Protein AF-D1YXR7-F1 (afdb_monomer_lite)

Sequence (180 aa):
MTAMVNAHYTKDLQELFVKAPALKDRIEYTLWFFPEVINIKFGRASRSAYYDGGTGTVRLTKISSNYVIGHEITHFLQDEAHFNGKTLPKGERQCDLFLFARSPALVADFWKAGDNSYIGWALDIGGLRSVYSREEGQAMIFEVCREAVARYNRGPCHYVSWAEKRINENIAGRLKDRGL

Secondary structure (DSSP, 8-state):
-PPPPEEEEPHHHHHHHHH-THHHHHHHHHHTT-TT-SEEEEEE-SSS-EEETTTTEEEE-TT--HHHHHHHHHHHHH-TTT--S-PPPPSHHHHHHHHHTT-GGGS--TTSTT---TTGGGS-HHHHHHHS-HHHHHHHHHHHHHHHHHHHHH--SSHHHHHHHHHHHHHHHHHHHTT-

Foldseek 3Di:
DQQDAAEAEDPQVVVVCVVQVVVVVLLVVLCVLVSLHRYAYEYEDDPAWAQDLVVRYGYHYSPQGSLNSQLRVLVSLQRPVRRPDNRFDDDQLSSQLVQLLRDLRNHDQLPDPDDDGPLCVLAPSVLLNVQDDRSRLSVLLNVLSNVLVVVCVVPNPCSSVSSSVVSRVVSVVRCVVVVD

pLDDT: mean 94.35, std 7.97, range [41.66, 98.75]

Structure (mmCIF, N/CA/C/O backbone):
data_AF-D1YXR7-F1
#
_entry.id   AF-D1YXR7-F1
#
loop_
_atom_site.group_PDB
_atom_site.id
_atom_site.type_symbol
_atom_site.label_atom_id
_atom_site.label_alt_id
_atom_site.label_comp_id
_atom_site.label_asym_id
_atom_site.label_entity_id
_atom_site.label_seq_id
_atom_site.pdbx_PDB_ins_code
_atom_site.Cartn_x
_atom_site.Cartn_y
_atom_site.Cartn_z
_atom_site.occupancy
_atom_site.B_iso_or_equiv
_atom_site.auth_seq_id
_atom_site.auth_comp_id
_atom_site.auth_asym_id
_atom_site.auth_atom_id
_atom_site.pdbx_PDB_model_num
ATOM 1 N N . MET A 1 1 ? 15.998 -20.158 2.630 1.00 41.66 1 MET A N 1
ATOM 2 C CA . MET A 1 1 ? 16.727 -19.062 1.961 1.00 41.66 1 MET A CA 1
ATOM 3 C C . MET A 1 1 ? 15.690 -18.222 1.242 1.00 41.66 1 MET A C 1
ATOM 5 O O . MET A 1 1 ? 15.045 -18.745 0.344 1.00 41.66 1 MET A O 1
ATOM 9 N N . THR A 1 2 ? 15.438 -16.996 1.693 1.00 49.81 2 THR A N 1
ATOM 10 C CA . THR A 1 2 ? 14.566 -16.054 0.975 1.00 49.81 2 THR A CA 1
ATOM 11 C C . THR A 1 2 ? 15.267 -15.712 -0.336 1.00 49.81 2 THR A C 1
ATOM 13 O O . THR A 1 2 ? 16.444 -15.351 -0.305 1.00 49.81 2 THR A O 1
ATOM 16 N N . ALA A 1 3 ? 14.606 -15.896 -1.480 1.00 58.53 3 ALA A N 1
ATOM 17 C CA . ALA A 1 3 ? 15.163 -15.443 -2.749 1.00 58.53 3 ALA A CA 1
ATOM 18 C C . ALA A 1 3 ? 15.453 -13.937 -2.638 1.00 58.53 3 ALA A C 1
ATOM 20 O O . ALA A 1 3 ? 14.615 -13.181 -2.148 1.00 58.53 3 ALA A O 1
ATOM 21 N N . MET A 1 4 ? 16.661 -13.516 -3.011 1.00 72.38 4 MET A N 1
ATOM 22 C CA . MET A 1 4 ? 17.025 -12.102 -2.998 1.00 72.38 4 MET A CA 1
ATOM 23 C C . MET A 1 4 ? 16.236 -11.397 -4.109 1.00 72.38 4 MET A C 1
ATOM 25 O O . MET A 1 4 ? 16.242 -11.861 -5.248 1.00 72.38 4 MET A O 1
ATOM 29 N N . VAL A 1 5 ? 15.533 -10.314 -3.772 1.00 86.50 5 VAL A N 1
ATOM 30 C CA . VAL A 1 5 ? 14.762 -9.525 -4.743 1.00 86.50 5 VAL A CA 1
ATOM 31 C C . VAL A 1 5 ? 15.719 -8.841 -5.720 1.00 86.50 5 VAL A C 1
ATOM 33 O O . VAL A 1 5 ? 16.596 -8.081 -5.312 1.00 86.50 5 VAL A O 1
ATOM 36 N N . ASN A 1 6 ? 15.518 -9.055 -7.016 1.00 91.94 6 ASN A N 1
ATOM 37 C CA . ASN A 1 6 ? 16.229 -8.364 -8.084 1.00 91.94 6 ASN A CA 1
ATOM 38 C C . ASN A 1 6 ? 15.483 -7.071 -8.446 1.00 91.94 6 ASN A C 1
ATOM 40 O O . ASN A 1 6 ? 14.585 -7.051 -9.293 1.00 91.94 6 ASN A O 1
ATOM 44 N N . ALA A 1 7 ? 15.847 -5.975 -7.780 1.00 94.81 7 ALA A N 1
ATOM 45 C CA . ALA A 1 7 ? 15.324 -4.649 -8.092 1.00 94.81 7 ALA A CA 1
ATOM 46 C C . ALA A 1 7 ? 16.156 -3.978 -9.200 1.00 94.81 7 ALA A C 1
ATOM 48 O O . ALA A 1 7 ? 17.347 -3.708 -9.032 1.00 94.81 7 ALA A O 1
ATOM 49 N N . HIS A 1 8 ? 15.522 -3.669 -10.331 1.00 97.25 8 HIS A N 1
ATOM 50 C CA . HIS A 1 8 ? 16.142 -2.964 -11.452 1.00 97.25 8 HIS A CA 1
ATOM 51 C C . HIS A 1 8 ? 15.777 -1.478 -11.421 1.00 97.25 8 HIS A C 1
ATOM 53 O O . HIS A 1 8 ? 14.613 -1.119 -11.582 1.00 97.25 8 HIS A O 1
ATOM 59 N N . TYR A 1 9 ? 16.769 -0.600 -11.272 1.00 97.88 9 TYR A N 1
ATOM 60 C CA . TYR A 1 9 ? 16.563 0.852 -11.242 1.00 97.88 9 TYR A CA 1
ATOM 61 C C . TYR A 1 9 ? 16.924 1.487 -12.586 1.00 97.88 9 TYR A C 1
ATOM 63 O O . TYR A 1 9 ? 18.046 1.311 -13.066 1.00 97.88 9 TYR A O 1
ATOM 71 N N . THR A 1 10 ? 16.020 2.261 -13.190 1.00 97.88 10 THR A N 1
ATOM 72 C CA . THR A 1 10 ? 16.342 3.043 -14.395 1.00 97.88 10 THR A CA 1
ATOM 73 C C . THR A 1 10 ? 17.374 4.137 -14.095 1.00 97.88 10 THR A C 1
ATOM 75 O O . THR A 1 10 ? 17.500 4.607 -12.962 1.00 97.88 10 THR A O 1
ATOM 78 N N . LYS A 1 11 ? 18.129 4.565 -15.116 1.00 97.44 11 LYS A N 1
ATOM 79 C CA . LYS A 1 11 ? 19.224 5.543 -14.969 1.00 97.44 11 LYS A CA 1
ATOM 80 C C . LYS A 1 11 ? 18.779 6.848 -14.291 1.00 97.44 11 LYS A C 1
ATOM 82 O O . LYS A 1 11 ? 19.437 7.330 -13.378 1.00 97.44 11 LYS A O 1
ATOM 87 N N . ASP A 1 12 ? 17.640 7.392 -14.697 1.00 96.62 12 ASP A N 1
ATOM 88 C CA . ASP A 1 12 ? 17.050 8.620 -14.150 1.00 96.62 12 ASP A CA 1
ATOM 89 C C . ASP A 1 12 ? 16.610 8.497 -12.679 1.00 96.62 12 ASP A C 1
ATOM 91 O O . ASP A 1 12 ? 16.605 9.494 -11.949 1.00 96.62 12 ASP A O 1
ATOM 95 N N . LEU A 1 13 ? 16.257 7.291 -12.221 1.00 97.12 13 LEU A N 1
ATOM 96 C CA . LEU A 1 13 ? 16.003 7.012 -10.808 1.00 97.12 13 LEU A CA 1
ATOM 97 C C . LEU A 1 13 ? 17.310 6.890 -10.016 1.00 97.12 13 LEU A C 1
ATOM 99 O O . LEU A 1 13 ? 17.400 7.426 -8.914 1.00 97.12 13 LEU A O 1
ATOM 103 N N . GLN A 1 14 ? 18.344 6.271 -10.591 1.00 97.38 14 GLN A N 1
ATOM 104 C CA . GLN A 1 14 ? 19.676 6.232 -9.977 1.00 97.38 14 GLN A CA 1
ATOM 105 C C . GLN A 1 14 ? 20.248 7.648 -9.785 1.00 97.38 14 GLN A C 1
ATOM 107 O O . GLN A 1 14 ? 20.762 7.972 -8.717 1.00 97.38 14 GLN A O 1
ATOM 112 N N . GLU A 1 15 ? 20.074 8.535 -10.769 1.00 96.62 15 GLU A N 1
ATOM 113 C CA . GLU A 1 15 ? 20.415 9.960 -10.647 1.00 96.62 15 GLU A CA 1
ATOM 114 C C . GLU A 1 15 ? 19.599 10.672 -9.555 1.00 96.62 15 GLU A C 1
ATOM 116 O O . GLU A 1 15 ? 20.091 11.598 -8.903 1.00 96.62 15 GLU A O 1
ATOM 121 N N . LEU A 1 16 ? 18.347 10.254 -9.330 1.00 95.00 16 LEU A N 1
ATOM 122 C CA . LEU A 1 16 ? 17.523 10.787 -8.247 1.00 95.00 16 LEU A CA 1
ATOM 123 C C . LEU A 1 16 ? 18.028 10.340 -6.872 1.00 95.00 16 LEU A C 1
ATOM 125 O O . LEU A 1 16 ? 17.986 11.149 -5.946 1.00 95.00 16 LEU A O 1
ATOM 129 N N . PHE A 1 17 ? 18.547 9.117 -6.733 1.00 97.19 17 PHE A N 1
ATOM 130 C CA . PHE A 1 17 ? 19.114 8.635 -5.469 1.00 97.19 17 PHE A CA 1
ATOM 131 C C . PHE A 1 17 ? 20.273 9.502 -4.978 1.00 97.19 17 PHE A C 1
ATOM 133 O O . PHE A 1 17 ? 20.374 9.745 -3.783 1.00 97.19 17 PHE A O 1
ATOM 140 N N . VAL A 1 18 ? 21.082 10.071 -5.876 1.00 94.50 18 VAL A N 1
ATOM 141 C CA . VAL A 1 18 ? 22.145 11.020 -5.492 1.00 94.50 18 VAL A CA 1
ATOM 142 C C . VAL A 1 18 ? 21.572 12.255 -4.780 1.00 94.50 18 VAL A C 1
ATOM 144 O O . VAL A 1 18 ? 22.178 12.785 -3.855 1.00 94.50 18 VAL A O 1
ATOM 147 N N . LYS A 1 19 ? 20.382 12.712 -5.188 1.00 92.50 19 LYS A N 1
ATOM 148 C CA . LYS A 1 19 ? 19.716 13.906 -4.635 1.00 92.50 19 LYS A CA 1
ATOM 149 C C . LYS A 1 19 ? 18.784 13.587 -3.464 1.00 92.50 19 LYS A C 1
ATOM 151 O O . LYS A 1 19 ? 18.428 14.482 -2.704 1.00 92.50 19 LYS A O 1
ATOM 156 N N . ALA A 1 20 ? 18.335 12.341 -3.364 1.00 93.12 20 ALA A N 1
ATOM 157 C CA . ALA A 1 20 ? 17.377 11.862 -2.377 1.00 93.12 20 ALA A CA 1
ATOM 158 C C . ALA A 1 20 ? 17.751 10.434 -1.933 1.00 93.12 20 ALA A C 1
ATOM 160 O O . ALA A 1 20 ? 17.016 9.492 -2.238 1.00 93.12 2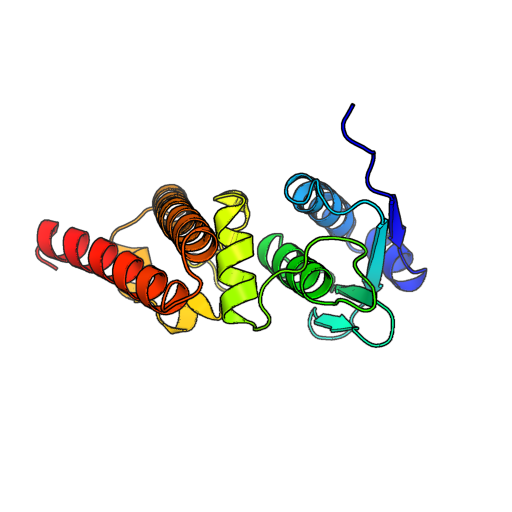0 ALA A O 1
ATOM 161 N N . PRO A 1 21 ? 18.878 10.254 -1.218 1.00 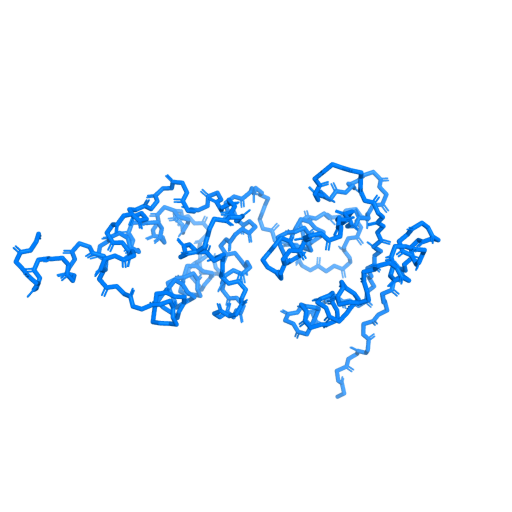92.81 21 PRO A N 1
ATOM 162 C CA . PRO A 1 21 ? 19.424 8.928 -0.906 1.00 92.81 21 PRO A CA 1
ATOM 163 C C . PRO A 1 21 ? 18.448 8.062 -0.104 1.00 92.81 21 PRO A C 1
ATOM 165 O O . PRO A 1 21 ? 18.259 6.893 -0.425 1.00 92.81 21 PRO A O 1
ATOM 168 N N . ALA A 1 22 ? 17.706 8.676 0.823 1.00 95.75 22 ALA A N 1
ATOM 169 C CA . ALA A 1 22 ? 16.697 7.995 1.631 1.00 95.75 22 ALA A CA 1
ATOM 170 C C . ALA A 1 22 ? 15.552 7.359 0.814 1.00 95.75 22 ALA A C 1
ATOM 172 O O . ALA A 1 22 ? 14.798 6.556 1.355 1.00 95.75 22 ALA A O 1
ATOM 173 N N . LEU A 1 23 ? 15.364 7.720 -0.465 1.00 96.81 23 LEU A N 1
ATOM 174 C CA . LEU A 1 23 ? 14.378 7.049 -1.319 1.00 96.81 23 LEU A CA 1
ATOM 175 C C . LEU A 1 23 ? 14.774 5.594 -1.582 1.00 96.81 23 LEU A C 1
ATOM 177 O O . LEU A 1 23 ? 13.901 4.732 -1.573 1.00 96.81 23 LEU A O 1
ATOM 181 N N . LYS A 1 24 ? 16.066 5.322 -1.796 1.00 96.44 24 LYS A N 1
ATOM 182 C CA . LYS A 1 24 ? 16.553 3.961 -2.031 1.00 96.44 24 LYS A CA 1
ATOM 183 C C . LYS A 1 24 ? 16.291 3.086 -0.804 1.00 96.44 24 LYS A C 1
ATOM 185 O O . LYS A 1 24 ? 15.664 2.040 -0.940 1.00 96.44 24 LYS A O 1
ATOM 190 N N . ASP A 1 25 ? 16.641 3.584 0.380 1.00 95.88 25 ASP A N 1
ATOM 191 C CA . ASP A 1 25 ? 16.410 2.885 1.649 1.00 95.88 25 ASP A CA 1
ATOM 192 C C . ASP A 1 25 ? 14.917 2.603 1.880 1.00 95.88 25 ASP A C 1
ATOM 194 O O . ASP A 1 25 ? 14.548 1.521 2.327 1.00 95.88 25 ASP A O 1
ATOM 198 N N . ARG A 1 26 ? 14.030 3.546 1.522 1.00 97.06 26 ARG A N 1
ATOM 199 C CA . ARG A 1 26 ? 12.572 3.336 1.587 1.00 97.06 26 ARG A CA 1
ATOM 200 C C . ARG A 1 26 ? 12.083 2.258 0.621 1.00 97.06 26 ARG A C 1
ATOM 202 O O . ARG A 1 26 ? 11.214 1.475 1.001 1.00 97.06 26 ARG A O 1
ATOM 209 N N . ILE A 1 27 ? 12.615 2.201 -0.603 1.00 97.56 27 ILE A N 1
ATOM 210 C CA . ILE A 1 27 ? 12.277 1.138 -1.564 1.00 97.56 27 ILE A CA 1
ATOM 211 C C . ILE A 1 27 ? 12.703 -0.221 -1.004 1.00 97.56 27 ILE A C 1
ATOM 213 O O . ILE A 1 27 ? 11.884 -1.134 -0.942 1.00 97.56 27 ILE A O 1
ATOM 217 N N . GLU A 1 28 ? 13.951 -0.338 -0.551 1.00 95.25 28 GLU A N 1
ATOM 218 C CA . GLU A 1 28 ? 14.503 -1.584 -0.007 1.00 95.25 28 GLU A CA 1
ATOM 219 C C . GLU A 1 28 ? 13.750 -2.041 1.249 1.00 95.25 28 GLU A C 1
ATOM 221 O O . GLU A 1 28 ? 13.358 -3.204 1.346 1.00 95.25 28 GLU A O 1
ATOM 226 N N . TYR A 1 29 ? 13.455 -1.115 2.166 1.00 96.75 29 TYR A N 1
ATOM 227 C CA . TYR A 1 29 ? 12.621 -1.377 3.338 1.00 96.75 29 TYR A CA 1
ATOM 228 C C . TYR A 1 29 ? 11.219 -1.862 2.951 1.00 96.75 29 TYR A C 1
ATOM 230 O O . TYR A 1 29 ? 10.713 -2.824 3.524 1.00 96.75 29 TYR A O 1
ATOM 238 N N . THR A 1 30 ? 10.587 -1.220 1.966 1.00 97.94 30 THR A N 1
ATOM 239 C CA . THR A 1 30 ? 9.231 -1.581 1.532 1.00 97.94 30 THR A CA 1
ATOM 240 C C . THR A 1 30 ? 9.209 -2.964 0.881 1.00 97.94 30 THR A C 1
ATOM 242 O O . THR A 1 30 ? 8.323 -3.756 1.189 1.00 97.94 30 THR A O 1
ATOM 245 N N . LEU A 1 31 ? 10.203 -3.303 0.051 1.00 97.25 31 LEU A N 1
ATOM 246 C CA . LEU A 1 31 ? 10.317 -4.613 -0.605 1.00 97.25 31 LEU A CA 1
ATOM 247 C C . LEU A 1 31 ? 10.417 -5.787 0.376 1.00 97.25 31 LEU A C 1
ATOM 249 O O . LEU A 1 31 ? 9.997 -6.890 0.036 1.00 97.25 31 LEU A O 1
ATOM 253 N N . TRP A 1 32 ? 10.899 -5.563 1.602 1.00 96.06 32 TRP A N 1
ATOM 254 C CA . TRP A 1 32 ? 10.948 -6.598 2.640 1.00 96.06 32 TRP A CA 1
ATOM 255 C C . TRP A 1 32 ? 9.567 -7.200 2.962 1.00 96.06 32 TRP A C 1
ATOM 257 O O . TRP A 1 32 ? 9.468 -8.359 3.358 1.00 96.06 32 TRP A O 1
ATOM 267 N N . PHE A 1 33 ? 8.489 -6.444 2.730 1.00 97.19 33 PHE A N 1
ATOM 268 C CA . PHE A 1 33 ? 7.108 -6.889 2.939 1.00 97.19 33 PHE A CA 1
ATOM 269 C C . PHE A 1 33 ? 6.475 -7.572 1.711 1.00 97.19 33 PHE A C 1
ATOM 271 O O . PHE A 1 33 ? 5.305 -7.965 1.760 1.00 97.19 33 PHE A O 1
ATOM 278 N N . PHE A 1 34 ? 7.226 -7.723 0.617 1.00 96.69 34 PHE A N 1
ATOM 279 C CA . PHE A 1 34 ? 6.784 -8.334 -0.641 1.00 96.69 34 PHE A CA 1
ATOM 280 C C . PHE A 1 34 ? 7.668 -9.533 -1.022 1.00 96.69 34 PHE A C 1
ATOM 282 O O . PHE A 1 34 ? 8.333 -9.507 -2.059 1.00 96.69 34 PHE A O 1
ATOM 289 N N . PRO A 1 35 ? 7.708 -10.597 -0.198 1.00 94.56 35 PRO A N 1
ATOM 290 C CA . PRO A 1 35 ? 8.591 -11.743 -0.423 1.00 94.56 35 PRO A CA 1
ATOM 291 C C . PRO A 1 35 ? 8.295 -12.516 -1.718 1.00 94.56 35 PRO A C 1
ATOM 293 O O . PRO A 1 35 ? 9.142 -13.276 -2.181 1.00 94.56 35 PRO A O 1
ATOM 296 N N . GLU A 1 36 ? 7.106 -12.353 -2.300 1.00 94.69 36 GLU A N 1
ATOM 297 C CA . GLU A 1 36 ? 6.735 -12.946 -3.587 1.00 94.69 36 GLU A CA 1
ATOM 298 C C . GLU A 1 36 ? 7.334 -12.215 -4.802 1.00 94.69 36 GLU A C 1
ATOM 300 O O . GLU A 1 36 ? 7.337 -12.756 -5.909 1.00 94.69 36 GLU A O 1
ATOM 305 N N . VAL A 1 37 ? 7.837 -10.991 -4.622 1.00 94.88 37 VAL A N 1
ATOM 306 C CA . VAL A 1 37 ? 8.421 -10.194 -5.703 1.00 94.88 37 VAL A CA 1
ATOM 307 C C . VAL A 1 37 ? 9.869 -10.617 -5.910 1.00 94.88 37 VAL A C 1
ATOM 309 O O . VAL A 1 37 ? 10.752 -10.235 -5.154 1.00 94.88 37 VAL A O 1
ATOM 312 N N . ILE A 1 38 ? 10.130 -11.392 -6.963 1.00 93.00 38 ILE A N 1
ATOM 313 C CA . ILE A 1 38 ? 11.495 -11.826 -7.307 1.00 93.00 38 ILE A CA 1
ATOM 314 C C . ILE A 1 38 ? 12.192 -10.800 -8.202 1.00 93.00 38 ILE A C 1
ATOM 316 O O . ILE A 1 38 ? 13.361 -10.503 -7.990 1.00 93.00 38 ILE A O 1
ATOM 320 N N . ASN A 1 39 ? 11.491 -10.252 -9.197 1.00 94.94 39 ASN A N 1
ATOM 321 C CA . ASN A 1 39 ? 12.025 -9.251 -10.119 1.00 94.94 39 ASN A CA 1
ATOM 322 C C . ASN A 1 39 ? 11.048 -8.082 -10.205 1.00 94.94 39 ASN A C 1
ATOM 324 O O . ASN A 1 39 ? 9.849 -8.298 -10.374 1.00 94.94 39 ASN A O 1
ATOM 328 N N . ILE A 1 40 ? 11.557 -6.857 -10.118 1.00 97.38 40 ILE A N 1
ATOM 329 C CA . ILE A 1 40 ? 10.738 -5.648 -10.229 1.00 97.38 40 ILE A CA 1
ATOM 330 C C . ILE A 1 40 ? 11.563 -4.499 -10.791 1.00 97.38 40 ILE A C 1
ATOM 332 O O . ILE A 1 40 ? 12.761 -4.374 -10.524 1.00 97.38 40 ILE A O 1
ATOM 336 N N . LYS A 1 41 ? 10.919 -3.646 -11.586 1.00 98.38 41 LYS A N 1
ATOM 337 C CA . LYS A 1 41 ? 11.549 -2.475 -12.182 1.00 98.38 41 LYS A CA 1
ATOM 338 C C . LYS A 1 41 ? 11.029 -1.208 -11.527 1.00 98.38 41 LYS A C 1
ATOM 340 O O . LYS A 1 41 ? 9.824 -0.996 -11.432 1.00 98.38 41 LYS A O 1
ATOM 345 N N . PHE A 1 42 ? 11.950 -0.339 -11.142 1.00 98.69 42 PHE A N 1
ATOM 346 C CA . PHE A 1 42 ? 11.663 0.978 -10.603 1.00 98.69 42 PHE A CA 1
ATOM 347 C C . PHE A 1 42 ? 12.203 2.059 -11.529 1.00 98.69 42 PHE A C 1
ATOM 349 O O . PHE A 1 42 ? 13.316 1.955 -12.052 1.00 98.69 42 PHE A O 1
ATOM 356 N N . GLY A 1 43 ? 11.432 3.129 -11.688 1.00 98.44 43 GLY A N 1
ATOM 357 C CA . GLY A 1 43 ? 11.866 4.313 -12.410 1.00 98.44 43 GLY A CA 1
ATOM 358 C C . GLY A 1 43 ? 11.422 5.610 -11.765 1.00 98.44 43 GLY A C 1
ATOM 359 O O . GLY A 1 43 ? 10.732 5.624 -10.748 1.00 98.44 43 GLY A O 1
ATOM 360 N N . ARG A 1 44 ? 11.845 6.731 -12.345 1.00 97.88 44 ARG A N 1
ATOM 361 C CA . ARG A 1 44 ? 11.486 8.052 -11.837 1.00 97.88 44 ARG A CA 1
ATOM 362 C C . ARG A 1 44 ? 10.169 8.534 -12.442 1.00 97.88 44 ARG A C 1
ATOM 364 O O . ARG A 1 44 ? 9.909 8.357 -13.629 1.00 97.88 44 ARG A O 1
ATOM 371 N N . ALA A 1 45 ? 9.378 9.209 -11.619 1.00 97.25 45 ALA A N 1
ATOM 372 C CA . ALA A 1 45 ? 8.260 10.049 -12.013 1.00 97.25 45 ALA A CA 1
ATOM 373 C C . ALA A 1 45 ? 8.572 11.528 -11.737 1.00 97.25 45 ALA A C 1
ATOM 375 O O . ALA A 1 45 ? 9.348 11.873 -10.840 1.00 97.25 45 ALA A O 1
ATOM 376 N N . SER A 1 46 ? 7.959 12.420 -12.514 1.00 91.69 46 SER A N 1
ATOM 377 C CA . SER A 1 46 ? 8.157 13.869 -12.395 1.00 91.69 46 SER A CA 1
ATOM 378 C C . SER A 1 46 ? 7.174 14.552 -11.441 1.00 91.69 46 SER A C 1
ATOM 380 O O . SER A 1 46 ? 7.546 15.553 -10.833 1.00 91.69 46 SER A O 1
ATOM 382 N N . ARG A 1 47 ? 5.942 14.035 -11.308 1.00 90.81 47 ARG A N 1
ATOM 383 C CA . ARG A 1 47 ? 4.848 14.678 -10.554 1.00 90.81 47 ARG A CA 1
ATOM 384 C C . ARG A 1 47 ? 4.332 13.822 -9.402 1.00 90.81 47 ARG A C 1
ATOM 386 O O . ARG A 1 47 ? 4.475 14.217 -8.252 1.00 90.81 47 ARG A O 1
ATOM 393 N N . SER A 1 48 ? 3.771 12.661 -9.713 1.00 93.88 48 SER A N 1
ATOM 394 C CA . SER A 1 48 ? 3.208 11.706 -8.754 1.00 93.88 48 SER A CA 1
ATOM 395 C C . SER A 1 48 ? 3.774 10.318 -9.017 1.00 93.88 48 SER A C 1
ATOM 397 O O . SER A 1 48 ? 4.208 10.036 -10.134 1.00 93.88 48 SER A O 1
ATOM 399 N N . ALA A 1 49 ? 3.803 9.473 -7.987 1.00 96.75 49 ALA A N 1
ATOM 400 C CA . ALA A 1 49 ? 4.087 8.059 -8.190 1.00 96.75 49 ALA A CA 1
ATOM 401 C C . ALA A 1 49 ? 2.942 7.398 -8.972 1.00 96.75 49 ALA A C 1
ATOM 403 O O . ALA A 1 49 ? 1.825 7.916 -8.955 1.00 96.75 49 ALA A O 1
ATOM 404 N N . TYR A 1 50 ? 3.267 6.345 -9.719 1.00 98.00 50 TYR A N 1
ATOM 405 C CA . TYR A 1 50 ? 2.305 5.515 -10.445 1.00 98.00 50 TYR A CA 1
ATOM 406 C C . TYR A 1 50 ? 2.965 4.212 -10.910 1.00 98.00 50 TYR A C 1
ATOM 408 O O . TYR A 1 50 ? 4.186 4.145 -11.090 1.00 98.00 50 TYR A O 1
ATOM 416 N N . TYR A 1 51 ? 2.161 3.198 -11.193 1.00 98.44 51 TYR A N 1
ATOM 417 C CA . TYR A 1 51 ? 2.584 1.999 -11.897 1.00 98.44 51 TYR A CA 1
ATOM 418 C C . TYR A 1 51 ? 2.364 2.140 -13.409 1.00 98.44 51 TYR A C 1
ATOM 420 O O . TYR A 1 51 ? 1.268 2.432 -13.885 1.00 98.44 51 TYR A O 1
ATOM 428 N N . ASP A 1 52 ? 3.427 1.935 -14.182 1.00 98.12 52 ASP A N 1
ATOM 429 C CA . ASP A 1 52 ? 3.407 1.943 -15.643 1.00 98.12 52 ASP A CA 1
ATOM 430 C C . ASP A 1 52 ? 3.212 0.515 -16.169 1.00 98.12 52 ASP A C 1
ATOM 432 O O . ASP A 1 52 ? 4.186 -0.203 -16.420 1.00 98.12 52 ASP A O 1
ATOM 436 N N . GLY A 1 53 ? 1.950 0.118 -16.353 1.00 96.25 53 GLY A N 1
ATOM 437 C CA . GLY A 1 53 ? 1.576 -1.194 -16.895 1.00 96.25 53 GLY A CA 1
ATOM 438 C C . GLY A 1 53 ? 1.975 -1.415 -18.357 1.00 96.25 53 GLY A C 1
ATOM 439 O O . GLY A 1 53 ? 1.898 -2.534 -18.842 1.00 96.25 53 GLY A O 1
ATOM 440 N N . GLY A 1 54 ? 2.436 -0.387 -19.080 1.00 97.00 54 GLY A N 1
ATOM 441 C CA . GLY A 1 54 ? 3.011 -0.572 -20.416 1.00 97.00 54 GLY A CA 1
ATOM 442 C C . GLY A 1 54 ? 4.438 -1.124 -20.377 1.00 97.00 54 GLY A C 1
ATOM 443 O O . GLY A 1 54 ? 4.901 -1.713 -21.351 1.00 97.00 54 GLY A O 1
ATOM 444 N N . THR A 1 55 ? 5.153 -0.922 -19.266 1.00 96.75 55 THR A N 1
ATOM 445 C CA . THR A 1 55 ? 6.566 -1.309 -19.131 1.00 96.75 55 THR A CA 1
ATOM 446 C C . THR A 1 55 ? 6.875 -2.125 -17.877 1.00 96.75 55 THR A C 1
ATOM 448 O O . THR A 1 55 ? 8.052 -2.383 -17.602 1.00 96.75 55 THR A O 1
ATOM 451 N N . GLY A 1 56 ? 5.858 -2.461 -17.083 1.00 97.56 56 GLY A N 1
ATOM 452 C CA . GLY A 1 56 ? 5.997 -3.138 -15.798 1.00 97.56 56 GLY A CA 1
ATOM 453 C C . GLY A 1 56 ? 6.807 -2.350 -14.766 1.00 97.56 56 GLY A C 1
ATOM 454 O O . GLY A 1 56 ? 7.488 -2.954 -13.939 1.00 97.56 56 GLY A O 1
ATOM 455 N N . THR A 1 57 ? 6.812 -1.013 -14.839 1.00 98.62 57 THR A N 1
ATOM 456 C CA . THR A 1 57 ? 7.707 -0.167 -14.029 1.00 98.62 57 THR A CA 1
ATOM 457 C C . THR A 1 57 ? 6.950 0.572 -12.929 1.00 98.62 57 THR A C 1
ATOM 459 O O . THR A 1 57 ? 6.060 1.366 -13.216 1.00 98.62 57 THR A O 1
ATOM 462 N N . VAL A 1 58 ? 7.378 0.424 -11.674 1.00 98.62 58 VAL A N 1
ATOM 463 C CA . VAL A 1 58 ? 6.940 1.275 -10.558 1.00 98.62 58 VAL A CA 1
ATOM 464 C C . VAL A 1 58 ? 7.663 2.622 -10.633 1.00 98.62 58 VAL A C 1
ATOM 466 O O . VAL A 1 58 ? 8.886 2.699 -10.500 1.00 98.62 58 VAL A O 1
ATOM 469 N N . ARG A 1 59 ? 6.927 3.707 -10.876 1.00 98.56 59 ARG A N 1
ATOM 470 C CA . ARG A 1 59 ? 7.474 5.054 -11.076 1.00 98.56 59 ARG A CA 1
ATOM 471 C C . ARG A 1 59 ? 7.321 5.871 -9.800 1.00 98.56 59 ARG A C 1
ATOM 473 O O . ARG A 1 59 ? 6.217 6.061 -9.308 1.00 98.56 59 ARG A O 1
ATOM 480 N N . LEU A 1 60 ? 8.429 6.385 -9.272 1.00 98.12 60 LEU A N 1
ATOM 481 C CA . LEU A 1 60 ? 8.486 7.027 -7.956 1.00 98.12 60 LEU A CA 1
ATOM 482 C C . LEU A 1 60 ? 9.012 8.459 -8.024 1.00 98.12 60 LEU A C 1
ATOM 484 O O . LEU A 1 60 ? 9.789 8.826 -8.907 1.00 98.12 60 LEU A O 1
ATOM 488 N N . THR A 1 61 ? 8.633 9.269 -7.040 1.00 96.56 61 THR A N 1
ATOM 489 C CA . THR A 1 61 ? 9.165 10.624 -6.855 1.00 96.56 61 THR A CA 1
ATOM 490 C C . THR A 1 61 ? 10.076 10.675 -5.629 1.00 96.56 61 THR A C 1
ATOM 492 O O . THR A 1 61 ? 10.110 9.755 -4.815 1.00 96.56 61 THR A O 1
ATOM 495 N N . LYS A 1 62 ? 10.793 11.791 -5.438 1.00 94.94 62 LYS A N 1
ATOM 496 C CA . LYS A 1 62 ? 11.679 11.972 -4.272 1.00 94.94 62 LYS A CA 1
ATOM 497 C C . LYS A 1 62 ? 10.952 11.880 -2.921 1.00 94.94 62 LYS A C 1
ATOM 499 O O . LYS A 1 62 ? 11.586 11.560 -1.919 1.00 94.94 62 LYS A O 1
ATOM 504 N N . ILE A 1 63 ? 9.653 12.196 -2.899 1.00 92.88 63 ILE A N 1
ATOM 505 C CA . ILE A 1 63 ? 8.824 12.253 -1.687 1.00 92.88 63 ILE A CA 1
ATOM 506 C C . ILE A 1 63 ? 7.966 11.001 -1.482 1.00 92.88 63 ILE A C 1
ATOM 508 O O . ILE A 1 63 ? 7.197 10.968 -0.530 1.00 92.88 63 ILE A O 1
ATOM 512 N N . SER A 1 64 ? 8.081 9.983 -2.343 1.00 95.38 64 SER A N 1
ATOM 513 C CA . SER A 1 64 ? 7.312 8.745 -2.193 1.00 95.38 64 SER A CA 1
ATOM 514 C C . SER A 1 64 ? 7.564 8.118 -0.813 1.00 95.38 64 SER A C 1
ATOM 516 O O . SER A 1 64 ? 8.710 7.809 -0.458 1.00 95.38 64 SER A O 1
ATOM 518 N N . SER A 1 65 ? 6.485 7.991 -0.035 1.00 95.62 65 SER A N 1
ATOM 519 C CA . SER A 1 65 ? 6.439 7.342 1.278 1.00 95.62 65 SER A CA 1
ATOM 520 C C . SER A 1 65 ? 6.448 5.816 1.128 1.00 95.62 65 SER A C 1
ATOM 522 O O . SER A 1 65 ? 6.249 5.299 0.030 1.00 95.62 65 SER A O 1
ATOM 524 N N . ASN A 1 66 ? 6.664 5.076 2.222 1.00 96.94 66 ASN A N 1
ATOM 525 C CA . ASN A 1 66 ? 6.597 3.605 2.193 1.00 96.94 66 ASN A CA 1
ATOM 526 C C . ASN A 1 66 ? 5.210 3.110 1.757 1.00 96.94 66 ASN A C 1
ATOM 528 O O . ASN A 1 66 ? 5.114 2.152 0.996 1.00 96.94 66 ASN A O 1
ATOM 532 N N . TYR A 1 67 ? 4.151 3.804 2.192 1.00 97.50 67 TYR A N 1
ATOM 533 C CA . TYR A 1 67 ? 2.786 3.564 1.734 1.00 97.50 67 TYR A CA 1
ATOM 534 C C . TYR A 1 67 ? 2.683 3.713 0.212 1.00 97.50 67 TYR A C 1
ATOM 536 O O . TYR A 1 67 ? 2.309 2.761 -0.463 1.00 97.50 67 TYR A O 1
ATOM 544 N N . VAL A 1 68 ? 3.085 4.866 -0.340 1.00 97.44 68 VAL A N 1
ATOM 545 C CA . VAL A 1 68 ? 3.005 5.121 -1.788 1.00 97.44 68 VAL A CA 1
ATOM 546 C C . VAL A 1 68 ? 3.820 4.093 -2.574 1.00 97.44 68 VAL A C 1
ATOM 548 O O . VAL A 1 68 ? 3.328 3.538 -3.547 1.00 97.44 68 VAL A O 1
ATOM 551 N N . ILE A 1 69 ? 5.049 3.790 -2.145 1.00 98.38 69 ILE A N 1
ATOM 552 C CA . ILE A 1 69 ? 5.884 2.776 -2.806 1.00 98.38 69 ILE A CA 1
ATOM 553 C C . ILE A 1 69 ? 5.181 1.413 -2.787 1.00 98.38 69 ILE A C 1
ATOM 555 O O . ILE A 1 69 ? 5.097 0.752 -3.820 1.00 98.38 69 ILE A O 1
ATOM 559 N N . GLY A 1 70 ? 4.656 0.998 -1.633 1.00 98.44 70 GLY A N 1
ATOM 560 C CA . GLY A 1 70 ? 3.956 -0.273 -1.484 1.00 98.44 70 GLY A CA 1
ATOM 561 C C . GLY A 1 70 ? 2.652 -0.341 -2.282 1.00 98.44 70 GLY A C 1
ATOM 562 O O . GLY A 1 70 ? 2.319 -1.402 -2.812 1.00 98.44 70 GLY A O 1
ATOM 563 N N . HIS A 1 71 ? 1.943 0.779 -2.418 1.00 98.50 71 HIS A N 1
ATOM 564 C CA . HIS A 1 71 ? 0.727 0.882 -3.220 1.00 98.50 71 HIS A CA 1
ATOM 565 C C . HIS A 1 71 ? 1.039 0.591 -4.693 1.00 98.50 71 HIS A C 1
ATOM 567 O O . HIS A 1 71 ? 0.436 -0.300 -5.290 1.00 98.50 71 HIS A O 1
ATOM 573 N N . GLU A 1 72 ? 2.076 1.228 -5.246 1.00 98.56 72 GLU A N 1
ATOM 574 C CA . GLU A 1 72 ? 2.487 0.985 -6.634 1.00 98.56 72 GLU A CA 1
ATOM 575 C C . GLU A 1 72 ? 3.057 -0.424 -6.864 1.00 98.56 72 GLU A C 1
ATOM 577 O O . GLU A 1 72 ? 2.841 -1.022 -7.918 1.00 98.56 72 GLU A O 1
ATOM 582 N N . ILE A 1 73 ? 3.755 -1.004 -5.880 1.00 98.56 73 ILE A N 1
ATOM 583 C CA . ILE A 1 73 ? 4.163 -2.419 -5.948 1.00 98.56 73 ILE A CA 1
ATOM 584 C C . ILE A 1 73 ? 2.925 -3.328 -5.969 1.00 98.56 73 ILE A C 1
ATOM 586 O O . ILE A 1 73 ? 2.918 -4.357 -6.642 1.00 98.56 73 ILE A O 1
ATOM 590 N N . THR A 1 74 ? 1.848 -2.955 -5.279 1.00 98.50 74 THR A N 1
ATOM 591 C CA . THR A 1 74 ? 0.611 -3.743 -5.284 1.00 98.50 74 THR A CA 1
ATOM 592 C C . THR A 1 74 ? -0.083 -3.699 -6.649 1.00 98.50 74 THR A C 1
ATOM 594 O O . THR A 1 74 ? -0.603 -4.727 -7.079 1.00 98.50 74 THR A O 1
ATOM 597 N N . HIS A 1 75 ? 0.004 -2.589 -7.392 1.00 98.56 75 HIS A N 1
ATOM 598 C CA . HIS A 1 75 ? -0.392 -2.563 -8.806 1.00 98.56 75 HIS A CA 1
ATOM 599 C C . HIS A 1 75 ? 0.441 -3.504 -9.675 1.00 98.56 75 HIS A C 1
ATOM 601 O O . HIS A 1 75 ? -0.124 -4.223 -10.496 1.00 98.56 75 HIS A O 1
ATOM 607 N N . PHE A 1 76 ? 1.759 -3.573 -9.461 1.00 98.38 76 PHE A N 1
ATOM 608 C CA . PHE A 1 76 ? 2.595 -4.570 -10.136 1.00 98.38 76 PHE A CA 1
ATOM 609 C C . PHE A 1 76 ? 2.098 -6.001 -9.868 1.00 98.38 76 PHE A C 1
ATOM 611 O O . PHE A 1 76 ? 1.989 -6.794 -10.796 1.00 98.38 76 PHE A O 1
ATOM 618 N N . LEU A 1 77 ? 1.694 -6.320 -8.634 1.00 98.19 77 LEU A N 1
ATOM 619 C CA . LEU A 1 77 ? 1.118 -7.629 -8.291 1.00 98.19 77 LEU A CA 1
ATOM 620 C C . LEU A 1 77 ? -0.277 -7.895 -8.889 1.00 98.19 77 LEU A C 1
ATOM 622 O O . LEU A 1 77 ? -0.742 -9.036 -8.879 1.00 98.19 77 LEU A O 1
ATOM 626 N N . GLN A 1 78 ? -0.974 -6.868 -9.375 1.00 97.94 78 GLN A N 1
ATOM 627 C CA . GLN A 1 78 ? -2.244 -6.998 -10.099 1.00 97.94 78 GLN A CA 1
ATOM 628 C C . GLN A 1 78 ? -2.039 -7.218 -11.610 1.00 97.94 78 GLN A C 1
ATOM 630 O O . GLN A 1 78 ? -3.004 -7.536 -12.314 1.00 97.94 78 GLN A O 1
ATOM 635 N N . ASP A 1 79 ? -0.818 -7.022 -12.120 1.00 97.31 79 ASP A N 1
ATOM 636 C CA . ASP A 1 79 ? -0.517 -7.053 -13.548 1.00 97.31 79 ASP A CA 1
ATOM 637 C C . ASP A 1 79 ? -0.042 -8.435 -14.017 1.00 97.31 79 ASP A C 1
ATOM 639 O O . ASP A 1 79 ? 1.131 -8.795 -13.913 1.00 97.31 79 ASP A O 1
ATOM 643 N N . GLU A 1 80 ? -0.969 -9.191 -14.602 1.00 95.81 80 GLU A N 1
ATOM 644 C CA . GLU A 1 80 ? -0.730 -10.515 -15.191 1.00 95.81 80 GLU A CA 1
ATOM 645 C C . GLU A 1 80 ? 0.310 -10.514 -16.323 1.00 95.81 80 GLU A C 1
ATOM 647 O O . GLU A 1 80 ? 0.896 -11.557 -16.601 1.00 95.81 80 GLU A O 1
ATOM 652 N N . ALA A 1 81 ? 0.554 -9.377 -16.986 1.00 95.56 81 ALA A N 1
ATOM 653 C CA . ALA A 1 81 ? 1.521 -9.298 -18.080 1.00 95.56 81 ALA A CA 1
ATOM 654 C C . ALA A 1 81 ? 2.974 -9.221 -17.585 1.00 95.56 81 ALA A C 1
ATOM 656 O O . ALA A 1 81 ? 3.890 -9.624 -18.302 1.00 95.56 81 ALA A O 1
ATOM 657 N N . HIS A 1 82 ? 3.192 -8.701 -16.373 1.00 95.81 82 HIS A N 1
ATOM 658 C CA . HIS A 1 82 ? 4.529 -8.415 -15.846 1.00 95.81 82 HIS A CA 1
ATOM 659 C C . HIS A 1 82 ? 4.864 -9.196 -14.572 1.00 95.81 82 HIS A C 1
ATOM 661 O O . HIS A 1 82 ? 6.044 -9.440 -14.303 1.00 95.81 82 HIS A O 1
ATOM 667 N N . PHE A 1 83 ? 3.865 -9.602 -13.785 1.00 95.62 83 PHE A N 1
ATOM 668 C CA . PHE A 1 83 ? 4.074 -10.364 -12.563 1.00 95.62 83 PHE A CA 1
ATOM 669 C C . PHE A 1 83 ? 3.866 -11.866 -12.785 1.00 95.62 83 PHE A C 1
ATOM 671 O O . PHE A 1 83 ? 2.752 -12.359 -12.943 1.00 95.62 83 PHE A O 1
ATOM 678 N N . ASN A 1 84 ? 4.968 -12.615 -12.711 1.00 88.44 84 ASN A N 1
ATOM 679 C CA . ASN A 1 84 ? 4.974 -14.075 -12.808 1.00 88.44 84 ASN A CA 1
ATOM 680 C C . ASN A 1 84 ? 4.636 -14.721 -11.455 1.00 88.44 84 ASN A C 1
ATOM 682 O O . ASN A 1 84 ? 5.481 -15.360 -10.826 1.00 88.44 84 ASN A O 1
ATOM 686 N N . GLY A 1 85 ? 3.403 -14.532 -10.990 1.00 90.44 85 GLY A N 1
ATOM 687 C CA . GLY A 1 85 ? 2.914 -15.089 -9.733 1.00 90.44 85 GLY A CA 1
ATOM 688 C C . GLY A 1 85 ? 1.391 -15.081 -9.637 1.00 90.44 85 GLY A C 1
ATOM 689 O O . GLY A 1 85 ? 0.687 -14.737 -10.584 1.00 90.44 85 GLY A O 1
ATOM 690 N N . LYS A 1 86 ? 0.860 -15.479 -8.476 1.00 92.88 86 LYS A N 1
ATOM 691 C CA . LYS A 1 86 ? -0.580 -15.377 -8.212 1.00 92.88 86 LYS A CA 1
ATOM 692 C C . LYS A 1 86 ? -0.951 -13.903 -8.061 1.00 92.88 86 LYS A C 1
ATOM 694 O O . LYS A 1 86 ? -0.560 -13.281 -7.075 1.00 92.88 86 LYS A O 1
ATOM 699 N N . THR A 1 87 ? -1.719 -13.375 -9.006 1.00 95.69 87 THR A N 1
ATOM 700 C CA . THR A 1 87 ? -2.115 -11.968 -9.000 1.00 95.69 87 THR A CA 1
ATOM 701 C C . THR A 1 87 ? -3.103 -11.629 -7.889 1.00 95.69 87 THR A C 1
ATOM 703 O O . THR A 1 87 ? -3.840 -12.475 -7.363 1.00 95.69 87 THR A O 1
ATOM 706 N N . LEU A 1 88 ? -3.093 -10.351 -7.520 1.00 96.06 88 LEU A N 1
ATOM 707 C CA . LEU A 1 88 ? -4.048 -9.752 -6.597 1.00 96.06 88 LEU A CA 1
ATOM 708 C C . LEU A 1 88 ? -5.284 -9.228 -7.346 1.00 96.06 88 LEU A C 1
ATOM 710 O O . LEU A 1 88 ? -5.200 -8.910 -8.534 1.00 96.06 88 LEU A O 1
ATOM 714 N N . PRO A 1 89 ? -6.445 -9.106 -6.674 1.00 95.81 89 PRO A N 1
ATOM 715 C CA . PRO A 1 89 ? -7.628 -8.514 -7.289 1.00 95.81 89 PRO A CA 1
ATOM 716 C C . PRO A 1 89 ? -7.364 -7.053 -7.664 1.00 95.81 89 PRO A C 1
ATOM 718 O O . PRO A 1 89 ? -6.789 -6.306 -6.872 1.00 95.81 89 PRO A O 1
ATOM 721 N N . LYS A 1 90 ? -7.811 -6.653 -8.861 1.00 95.75 90 LYS A N 1
ATOM 722 C CA . LYS A 1 90 ? -7.600 -5.310 -9.423 1.00 95.75 90 LYS A CA 1
ATOM 723 C C . LYS A 1 90 ? -8.401 -4.231 -8.686 1.00 95.75 90 LYS A C 1
ATOM 725 O O . LYS A 1 90 ? -9.537 -4.475 -8.274 1.00 95.75 90 LYS A O 1
ATOM 730 N N . GLY A 1 91 ? -7.826 -3.031 -8.608 1.00 96.56 91 GLY A N 1
ATOM 731 C CA . GLY A 1 91 ? -8.470 -1.806 -8.126 1.00 96.56 91 GLY A CA 1
ATOM 732 C C . GLY A 1 91 ? -7.698 -1.102 -7.006 1.00 96.56 91 GLY A C 1
ATOM 733 O O . GLY A 1 91 ? -7.006 -1.737 -6.215 1.00 96.56 91 GLY A O 1
ATOM 734 N N . GLU A 1 92 ? -7.847 0.220 -6.931 1.00 97.12 92 GLU A N 1
ATOM 735 C CA . GLU A 1 92 ? -7.114 1.097 -6.001 1.00 97.12 92 GLU A CA 1
ATOM 736 C C . GLU A 1 92 ? -7.388 0.775 -4.523 1.00 97.12 92 GLU A C 1
ATOM 738 O O . GLU A 1 92 ? -6.485 0.696 -3.693 1.00 97.12 92 GLU A O 1
ATOM 743 N N . ARG A 1 93 ? -8.658 0.516 -4.180 1.00 97.31 93 ARG A N 1
ATOM 744 C CA . ARG A 1 93 ? -9.035 0.123 -2.812 1.00 97.31 93 ARG A CA 1
ATOM 745 C C . ARG A 1 93 ? -8.476 -1.246 -2.444 1.00 97.31 93 ARG A C 1
ATOM 747 O O . ARG A 1 93 ? -8.140 -1.490 -1.290 1.00 97.31 93 ARG A O 1
ATOM 754 N N . GLN A 1 94 ? -8.375 -2.145 -3.418 1.00 97.38 94 GLN A N 1
ATOM 755 C CA . GLN A 1 94 ? -7.745 -3.444 -3.250 1.00 97.38 94 GLN A CA 1
ATOM 756 C C . GLN A 1 94 ? -6.236 -3.290 -3.051 1.00 97.38 94 GLN A C 1
ATOM 758 O O . GLN A 1 94 ? -5.694 -3.999 -2.207 1.00 97.38 94 GLN A O 1
ATOM 763 N N . CYS A 1 95 ? -5.582 -2.350 -3.746 1.00 98.19 95 CYS A N 1
ATOM 764 C CA . CYS A 1 95 ? -4.175 -2.027 -3.505 1.00 98.19 95 CYS A CA 1
ATOM 765 C C . CYS A 1 95 ? -3.941 -1.654 -2.042 1.00 98.19 95 CYS A C 1
ATOM 767 O O . CYS A 1 95 ? -3.137 -2.300 -1.374 1.00 98.19 95 CYS A O 1
ATOM 769 N N . ASP A 1 96 ? -4.715 -0.703 -1.517 1.00 98.19 96 ASP A N 1
ATOM 770 C CA . ASP A 1 96 ? -4.630 -0.307 -0.109 1.00 98.19 96 ASP A CA 1
ATOM 771 C C . ASP A 1 96 ? -4.903 -1.470 0.838 1.00 98.19 96 ASP A C 1
ATOM 773 O O . ASP A 1 96 ? -4.137 -1.701 1.769 1.00 98.19 96 ASP A O 1
ATOM 777 N N . LEU A 1 97 ? -5.970 -2.238 0.596 1.00 98.44 97 LEU A N 1
ATOM 778 C CA . LEU A 1 97 ? -6.357 -3.333 1.483 1.00 98.44 97 LEU A CA 1
ATOM 779 C C . LEU A 1 97 ? -5.249 -4.379 1.602 1.00 98.44 97 LEU A C 1
ATOM 781 O O . LEU A 1 97 ? -4.888 -4.792 2.704 1.00 98.44 97 LEU A O 1
ATOM 785 N N . PHE A 1 98 ? -4.734 -4.834 0.459 1.00 98.38 98 PHE A N 1
ATOM 786 C CA . PHE A 1 98 ? -3.717 -5.878 0.416 1.00 98.38 98 PHE A CA 1
ATOM 787 C C . PHE A 1 9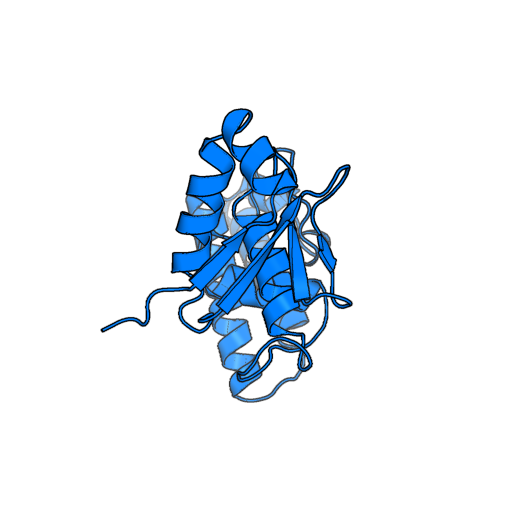8 ? -2.356 -5.364 0.876 1.00 98.38 98 PHE A C 1
ATOM 789 O O . PHE A 1 98 ? -1.602 -6.132 1.468 1.00 98.38 98 PHE A O 1
ATOM 796 N N . LEU A 1 99 ? -2.052 -4.082 0.665 1.00 98.62 99 LEU A N 1
ATOM 797 C CA . LEU A 1 99 ? -0.876 -3.434 1.232 1.00 98.62 99 LEU A CA 1
ATOM 798 C C . LEU A 1 99 ? -0.957 -3.380 2.761 1.00 98.62 99 LEU A C 1
ATOM 800 O O . LEU A 1 99 ? -0.048 -3.840 3.451 1.00 98.62 99 LEU A O 1
ATOM 804 N N . PHE A 1 100 ? -2.058 -2.854 3.295 1.00 98.56 100 PHE A N 1
ATOM 805 C CA . PHE A 1 100 ? -2.259 -2.680 4.731 1.00 98.56 100 PHE A CA 1
ATOM 806 C C . PHE A 1 100 ? -2.315 -4.009 5.464 1.00 98.56 100 PHE A C 1
ATOM 808 O O . PHE A 1 100 ? -1.925 -4.058 6.617 1.00 98.56 100 PHE A O 1
ATOM 815 N N . ALA A 1 101 ? -2.734 -5.093 4.809 1.00 98.50 101 ALA A N 1
ATOM 816 C CA . ALA A 1 101 ? -2.710 -6.440 5.372 1.00 98.50 101 ALA A CA 1
ATOM 817 C C . ALA A 1 101 ? -1.295 -7.029 5.551 1.00 98.50 101 ALA A C 1
ATOM 819 O O . ALA A 1 101 ? -1.159 -8.077 6.185 1.00 98.50 101 ALA A O 1
ATOM 820 N N . ARG A 1 102 ? -0.244 -6.403 4.996 1.00 98.31 102 ARG A N 1
ATOM 821 C CA . ARG A 1 102 ? 1.143 -6.893 5.107 1.00 98.31 102 ARG A CA 1
ATOM 822 C C . ARG A 1 102 ? 1.828 -6.452 6.389 1.00 98.31 102 ARG A C 1
ATOM 824 O O . ARG A 1 102 ? 2.581 -7.230 6.966 1.00 98.31 102 ARG A O 1
ATOM 831 N N . SER A 1 103 ? 1.615 -5.208 6.815 1.00 98.25 103 SER A N 1
ATOM 832 C CA . SER A 1 103 ? 2.270 -4.648 8.000 1.00 98.25 103 SER A CA 1
ATOM 833 C C . SER A 1 103 ? 1.626 -3.328 8.435 1.00 98.25 103 SER A C 1
ATOM 835 O O . SER A 1 103 ? 1.317 -2.505 7.567 1.00 98.25 103 SER A O 1
ATOM 837 N N . PRO A 1 104 ? 1.536 -3.042 9.751 1.00 97.50 104 PRO A N 1
ATOM 838 C CA . PRO A 1 104 ? 1.163 -1.716 10.252 1.00 97.50 104 PRO A CA 1
ATOM 839 C C . PRO A 1 104 ? 2.057 -0.594 9.706 1.00 97.50 104 PRO A C 1
ATOM 841 O O . PRO A 1 104 ? 1.594 0.523 9.494 1.00 97.50 104 PRO A O 1
ATOM 844 N N . ALA A 1 105 ? 3.330 -0.891 9.420 1.00 96.50 105 ALA A N 1
ATOM 845 C CA . ALA A 1 105 ? 4.296 0.083 8.908 1.00 96.50 105 ALA A CA 1
ATOM 846 C C . ALA A 1 105 ? 4.001 0.563 7.473 1.00 96.50 105 ALA A C 1
ATOM 848 O O . ALA A 1 105 ? 4.584 1.553 7.030 1.00 96.50 105 ALA A O 1
ATOM 849 N N . LEU A 1 106 ? 3.123 -0.139 6.748 1.00 97.19 106 LEU A N 1
ATOM 850 C CA . LEU A 1 106 ? 2.703 0.205 5.388 1.00 97.19 106 LEU A CA 1
ATOM 851 C C . LEU A 1 106 ? 1.318 0.858 5.338 1.00 97.19 106 LEU A C 1
ATOM 853 O O . LEU A 1 106 ? 0.885 1.281 4.266 1.00 97.19 106 LEU A O 1
ATOM 857 N N . VAL A 1 107 ? 0.632 0.964 6.480 1.00 97.25 107 VAL A N 1
ATOM 858 C CA . VAL A 1 107 ? -0.617 1.720 6.579 1.00 97.25 107 VAL A CA 1
ATOM 859 C C . VAL A 1 107 ? -0.326 3.200 6.352 1.00 97.25 107 VAL A C 1
ATOM 861 O O . VAL A 1 107 ? 0.581 3.750 6.985 1.00 97.25 107 VAL A O 1
ATOM 864 N N . ALA A 1 108 ? -1.103 3.832 5.465 1.00 94.62 108 ALA A N 1
ATOM 865 C CA . ALA A 1 108 ? -0.987 5.254 5.151 1.00 94.62 108 ALA A CA 1
ATOM 866 C C . ALA A 1 108 ? -0.956 6.109 6.428 1.00 94.62 108 ALA A C 1
ATOM 868 O O . ALA A 1 108 ? -1.661 5.832 7.405 1.00 94.62 108 ALA A O 1
ATOM 869 N N . ASP A 1 109 ? -0.125 7.150 6.436 1.00 93.12 109 ASP A N 1
ATOM 870 C CA . ASP A 1 109 ? -0.014 8.028 7.597 1.00 93.12 109 ASP A CA 1
ATOM 871 C C . ASP A 1 109 ? -1.189 9.011 7.640 1.00 93.12 109 ASP A C 1
ATOM 873 O O . ASP A 1 109 ? -1.120 10.115 7.111 1.00 93.12 109 ASP A O 1
ATOM 877 N N . PHE A 1 110 ? -2.275 8.616 8.303 1.00 91.94 110 PHE A N 1
ATOM 878 C CA . PHE A 1 110 ? -3.460 9.461 8.467 1.00 91.94 110 PHE A CA 1
ATOM 879 C C . PHE A 1 110 ? -3.281 10.609 9.475 1.00 91.94 110 PHE A C 1
ATOM 881 O O . PHE A 1 110 ? -4.156 11.470 9.572 1.00 91.94 110 PHE A O 1
ATOM 888 N N . TRP A 1 111 ? -2.178 10.650 10.234 1.00 93.12 111 TRP A N 1
ATOM 889 C CA . TRP A 1 111 ? -1.918 11.680 11.251 1.00 93.12 111 TRP A CA 1
ATOM 890 C C . TRP A 1 111 ? -1.072 12.832 10.714 1.00 93.12 111 TRP A C 1
ATOM 892 O O . TRP A 1 111 ? -1.069 13.913 11.306 1.00 93.12 111 TRP A O 1
ATOM 902 N N . LYS A 1 112 ? -0.383 12.637 9.588 1.00 86.69 112 LYS A N 1
ATOM 903 C CA . LYS A 1 112 ? 0.353 13.689 8.884 1.00 86.69 112 LYS A CA 1
ATOM 904 C C . LYS A 1 112 ? -0.306 14.002 7.546 1.00 86.69 112 LYS A C 1
ATOM 906 O O . LYS A 1 112 ? -0.866 13.138 6.888 1.00 86.69 112 LYS A O 1
ATOM 911 N N . ALA A 1 113 ? -0.219 15.258 7.116 1.00 64.62 113 ALA A N 1
ATOM 912 C CA . ALA A 1 113 ? -0.622 15.620 5.763 1.00 64.62 113 ALA A CA 1
ATOM 913 C C . ALA A 1 113 ? 0.388 15.031 4.763 1.00 64.62 113 ALA A C 1
ATOM 915 O O . ALA A 1 113 ? 1.576 15.348 4.847 1.00 64.62 113 ALA A O 1
ATOM 916 N N . GLY A 1 114 ? -0.060 14.195 3.824 1.00 67.56 114 GLY A N 1
ATOM 917 C CA . GLY A 1 114 ? 0.802 13.752 2.724 1.00 67.56 114 GLY A CA 1
ATOM 918 C C . GLY A 1 114 ? 0.307 12.543 1.940 1.00 67.56 114 GLY A C 1
ATOM 919 O O . GLY A 1 114 ? 0.413 12.548 0.716 1.00 67.56 114 GLY A O 1
ATOM 920 N N . ASP A 1 115 ? -0.263 11.548 2.616 1.00 78.94 115 ASP A N 1
ATOM 921 C CA . ASP A 1 115 ? -0.719 10.317 1.971 1.00 78.94 115 ASP A CA 1
ATOM 922 C C . ASP A 1 115 ? -2.244 10.337 1.784 1.00 78.94 115 ASP A C 1
ATOM 924 O O . ASP A 1 115 ? -2.996 10.585 2.726 1.00 78.94 115 ASP A O 1
ATOM 928 N N . ASN A 1 116 ? -2.707 10.045 0.566 1.00 81.62 116 ASN A N 1
ATOM 929 C CA . ASN A 1 116 ? -4.122 9.827 0.275 1.00 81.62 116 ASN A CA 1
ATOM 930 C C . ASN A 1 116 ? -4.343 8.337 0.016 1.00 81.62 116 ASN A C 1
ATOM 932 O O . ASN A 1 116 ? -3.866 7.800 -0.984 1.00 81.62 116 ASN A O 1
ATOM 936 N N . SER A 1 117 ? -5.059 7.684 0.928 1.00 91.00 117 SER A N 1
ATOM 937 C CA . SER A 1 117 ? -5.517 6.304 0.768 1.00 91.00 117 SER A CA 1
ATOM 938 C C . SER A 1 117 ? -6.946 6.273 0.249 1.00 91.00 117 SER A C 1
ATOM 940 O O . SER A 1 117 ? -7.818 6.972 0.764 1.00 91.00 117 SER A O 1
ATOM 942 N N . TYR A 1 118 ? -7.179 5.432 -0.753 1.00 92.19 118 TYR A N 1
ATOM 943 C CA . TYR A 1 118 ? -8.487 5.151 -1.328 1.00 92.19 118 TYR A CA 1
ATOM 944 C C . TYR A 1 118 ? -9.408 4.429 -0.351 1.00 92.19 118 TYR A C 1
ATOM 946 O O . TYR A 1 118 ? -10.602 4.720 -0.328 1.00 92.19 118 TYR A O 1
ATOM 954 N N . ILE A 1 119 ? -8.879 3.523 0.481 1.00 90.31 119 ILE A N 1
ATOM 955 C CA . ILE A 1 119 ? -9.639 3.022 1.639 1.00 90.31 119 ILE A CA 1
ATOM 956 C C . ILE A 1 119 ? -9.906 4.162 2.616 1.00 90.31 119 ILE A C 1
ATOM 958 O O . ILE A 1 119 ? -11.025 4.296 3.101 1.00 90.31 119 ILE A O 1
ATOM 962 N N . GLY A 1 120 ? -8.903 5.011 2.859 1.00 89.88 120 GLY A N 1
ATOM 963 C CA . GLY A 1 120 ? -9.001 6.173 3.739 1.00 89.88 120 GLY A CA 1
ATOM 964 C C . GLY A 1 120 ? -10.164 7.117 3.419 1.00 89.88 120 GLY A C 1
ATOM 965 O O . GLY A 1 120 ? -10.726 7.702 4.338 1.00 89.88 120 GLY A O 1
ATOM 966 N N . TRP A 1 121 ? -10.580 7.229 2.154 1.00 92.06 121 TRP A N 1
ATOM 967 C CA . TRP A 1 121 ? -11.727 8.056 1.751 1.00 92.06 121 TRP A CA 1
ATOM 968 C C . TRP A 1 121 ? -13.071 7.584 2.310 1.00 92.06 121 TRP A C 1
ATOM 970 O O . TRP A 1 121 ? -13.995 8.385 2.422 1.00 92.06 121 TRP A O 1
ATOM 980 N N . ALA A 1 122 ? -13.191 6.303 2.659 1.00 92.50 122 ALA A N 1
ATOM 981 C CA . ALA A 1 122 ? -14.388 5.744 3.278 1.00 92.50 122 ALA A CA 1
ATOM 982 C C . ALA A 1 122 ? -14.342 5.788 4.818 1.00 92.50 122 ALA A C 1
ATOM 984 O O . ALA A 1 122 ? -15.297 5.358 5.471 1.00 92.50 122 ALA A O 1
ATOM 985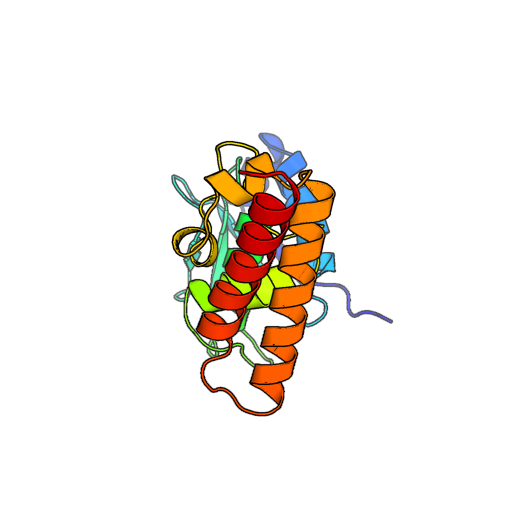 N N . LEU A 1 123 ? -13.239 6.255 5.412 1.00 94.56 123 LEU A N 1
ATOM 986 C CA . LEU A 1 123 ? -13.018 6.223 6.855 1.00 94.56 123 LEU A CA 1
ATOM 987 C C . LEU A 1 123 ? -13.314 7.570 7.516 1.00 94.56 123 LEU A C 1
ATOM 989 O O . LEU A 1 123 ? -13.022 8.633 6.965 1.00 94.56 123 LEU A O 1
ATOM 993 N N . ASP A 1 124 ? -13.795 7.528 8.757 1.00 95.06 124 ASP A N 1
ATOM 994 C CA . ASP A 1 124 ? -13.829 8.704 9.625 1.00 95.06 124 ASP A CA 1
ATOM 995 C C . ASP A 1 124 ? -12.416 9.034 10.142 1.00 95.06 124 ASP A C 1
ATOM 997 O O . ASP A 1 124 ? -12.027 8.711 11.266 1.00 95.06 124 ASP A O 1
ATOM 1001 N N . ILE A 1 125 ? -11.615 9.687 9.297 1.00 94.44 125 ILE A N 1
ATOM 1002 C CA . ILE A 1 125 ? -10.239 10.087 9.625 1.00 94.44 125 ILE A CA 1
ATOM 1003 C C . ILE A 1 125 ? -10.199 11.127 10.761 1.00 94.44 125 ILE A C 1
ATOM 1005 O O . ILE A 1 125 ? -9.193 11.246 11.465 1.00 94.44 125 ILE A O 1
ATOM 1009 N N . GLY A 1 126 ? -11.271 11.901 10.961 1.00 94.12 126 GLY A N 1
ATOM 1010 C CA . GLY A 1 126 ? -11.401 12.809 12.104 1.00 94.12 126 GLY A CA 1
ATOM 1011 C C . GLY A 1 126 ? -11.513 12.028 13.412 1.00 94.12 126 GLY A C 1
ATOM 1012 O O . GLY A 1 126 ? -10.678 12.197 14.306 1.00 94.12 126 GLY A O 1
ATOM 1013 N N . GLY A 1 127 ? -12.477 11.108 13.472 1.00 95.81 127 GLY A N 1
ATOM 1014 C CA . GLY A 1 127 ? -12.674 10.187 14.585 1.00 95.81 127 GLY A CA 1
ATOM 1015 C C . GLY A 1 127 ? -11.423 9.362 14.875 1.00 95.81 127 GLY A C 1
ATOM 1016 O O . GLY A 1 127 ? -10.938 9.377 16.007 1.00 95.81 127 GLY A O 1
ATOM 1017 N N . LEU A 1 128 ? -10.824 8.744 13.849 1.00 96.00 128 LEU A N 1
ATOM 1018 C CA . LEU A 1 128 ? -9.592 7.954 13.961 1.00 96.00 128 LEU A CA 1
ATOM 1019 C C . LEU A 1 128 ? -8.486 8.723 14.694 1.00 96.00 128 LEU A C 1
ATOM 1021 O O . LEU A 1 128 ? -7.943 8.230 15.683 1.00 96.00 128 LEU A O 1
ATOM 1025 N N . ARG A 1 129 ? -8.188 9.948 14.244 1.00 95.25 129 ARG A N 1
ATOM 1026 C CA . ARG A 1 129 ? -7.139 10.793 14.835 1.00 95.25 129 ARG A CA 1
ATOM 1027 C C . ARG A 1 129 ? -7.447 11.225 16.266 1.00 95.25 129 ARG A C 1
ATOM 1029 O O . ARG A 1 129 ? -6.519 11.474 17.027 1.00 95.25 129 ARG A O 1
ATOM 1036 N N . SER A 1 130 ? -8.724 11.336 16.626 1.00 95.75 130 SER A N 1
ATOM 1037 C CA . SER A 1 130 ? -9.139 11.767 17.965 1.00 95.75 130 SER A CA 1
ATOM 1038 C C . SER A 1 130 ? -9.070 10.649 19.014 1.00 95.75 130 SER A C 1
ATOM 1040 O O . SER A 1 130 ? -8.798 10.917 20.188 1.00 95.75 130 SER A O 1
ATOM 1042 N N . VAL A 1 131 ? -9.285 9.390 18.609 1.00 96.88 131 VAL A N 1
ATOM 1043 C CA . VAL A 1 131 ? -9.430 8.249 19.536 1.00 96.88 131 VAL A CA 1
ATOM 1044 C C . VAL A 1 131 ? -8.287 7.237 19.518 1.00 96.88 131 VAL A C 1
ATOM 1046 O O . VAL A 1 131 ? -8.195 6.417 20.437 1.00 96.88 131 VAL A O 1
ATOM 1049 N N . TYR A 1 132 ? -7.397 7.311 18.531 1.00 97.00 132 TYR A N 1
ATOM 1050 C CA . TYR A 1 132 ? -6.220 6.451 18.426 1.00 97.00 132 TYR A CA 1
ATOM 1051 C C . TYR A 1 132 ? -4.931 7.274 18.376 1.00 97.00 132 TYR A C 1
ATOM 1053 O O . TYR A 1 132 ? -4.855 8.305 17.699 1.00 97.00 132 TYR A O 1
ATOM 1061 N N . SER A 1 133 ? -3.885 6.774 19.044 1.00 96.62 133 SER A N 1
ATOM 1062 C CA . SER A 1 133 ? -2.522 7.152 18.667 1.00 96.62 133 SER A CA 1
ATOM 1063 C C . SER A 1 133 ? -2.229 6.646 17.253 1.00 96.62 133 SER A C 1
ATOM 1065 O O . SER A 1 133 ? -2.919 5.762 16.735 1.00 96.62 133 SER A O 1
ATOM 1067 N N . ARG A 1 134 ? -1.189 7.195 16.624 1.00 95.75 134 ARG A N 1
ATOM 1068 C CA . ARG A 1 134 ? -0.766 6.766 15.291 1.00 95.75 134 ARG A CA 1
ATOM 1069 C C . ARG A 1 134 ? -0.500 5.264 15.247 1.00 95.75 134 ARG A C 1
ATOM 1071 O O . ARG A 1 134 ? -1.035 4.568 14.389 1.00 95.75 134 ARG A O 1
ATOM 1078 N N . GLU A 1 135 ? 0.306 4.772 16.177 1.00 96.94 135 GLU A N 1
ATOM 1079 C CA . GLU A 1 135 ? 0.748 3.381 16.219 1.00 96.94 135 GLU A CA 1
ATOM 1080 C C . GLU A 1 135 ? -0.437 2.438 16.459 1.00 96.94 135 GLU A C 1
ATOM 1082 O O . GLU A 1 135 ? -0.579 1.432 15.762 1.00 96.94 135 GLU A O 1
ATOM 1087 N N . GLU A 1 136 ? -1.332 2.787 17.390 1.00 98.00 136 GLU A N 1
ATOM 1088 C CA . GLU A 1 136 ? -2.529 1.988 17.664 1.00 98.00 136 GLU A CA 1
ATOM 1089 C C . GLU A 1 136 ? -3.491 1.966 16.474 1.00 98.00 136 GLU A C 1
ATOM 1091 O O . GLU A 1 136 ? -4.050 0.919 16.146 1.00 98.00 136 GLU A O 1
ATOM 1096 N N . GLY A 1 137 ? -3.698 3.110 15.821 1.00 97.50 137 GLY A N 1
ATOM 1097 C CA . GLY A 1 137 ? -4.598 3.204 14.681 1.00 97.50 137 GLY A CA 1
ATOM 1098 C C . GLY A 1 137 ? -4.060 2.459 13.456 1.00 97.50 137 GLY A C 1
ATOM 1099 O O . GLY A 1 137 ? -4.817 1.740 12.806 1.00 97.50 137 GLY A O 1
ATOM 1100 N N . GLN A 1 138 ? -2.752 2.543 13.181 1.00 97.50 138 GLN A N 1
ATOM 1101 C CA . GLN A 1 138 ? -2.106 1.744 12.131 1.00 97.50 138 GLN A CA 1
ATOM 1102 C C . GLN A 1 138 ? -2.200 0.240 12.425 1.00 97.50 138 GLN A C 1
ATOM 1104 O O . GLN A 1 138 ? -2.528 -0.535 11.527 1.00 97.50 138 GLN A O 1
ATOM 1109 N N . ALA A 1 139 ? -1.979 -0.181 13.676 1.00 98.50 139 ALA A N 1
ATOM 1110 C CA . ALA A 1 139 ? -2.131 -1.579 14.075 1.00 98.50 139 ALA A CA 1
ATOM 1111 C C . ALA A 1 139 ? -3.578 -2.076 13.907 1.00 98.50 139 ALA A C 1
ATOM 1113 O O . ALA A 1 139 ? -3.800 -3.163 13.377 1.00 98.50 139 ALA A O 1
ATOM 1114 N N . MET A 1 140 ? -4.566 -1.265 14.296 1.00 98.50 140 MET A N 1
ATOM 1115 C CA . MET A 1 140 ? -5.982 -1.602 14.136 1.00 98.50 140 MET A CA 1
ATOM 1116 C C . MET A 1 140 ? -6.370 -1.765 12.660 1.00 98.50 140 MET A C 1
ATOM 1118 O O . MET A 1 140 ? -7.005 -2.758 12.307 1.00 98.50 140 MET A O 1
ATOM 1122 N N . ILE A 1 141 ? -5.952 -0.841 11.788 1.00 98.44 141 ILE A N 1
ATOM 1123 C CA . ILE A 1 141 ? -6.225 -0.928 10.345 1.00 98.44 141 ILE A CA 1
ATOM 1124 C C . ILE A 1 141 ? -5.553 -2.167 9.742 1.00 98.44 141 ILE A C 1
ATOM 1126 O O . ILE A 1 141 ? -6.208 -2.906 9.006 1.00 98.44 141 ILE A O 1
ATOM 1130 N N . PHE A 1 142 ? -4.290 -2.438 10.092 1.00 98.62 142 PHE A N 1
ATOM 1131 C CA . PHE A 1 142 ? -3.577 -3.647 9.668 1.00 98.62 142 PHE A CA 1
ATOM 1132 C C . PHE A 1 142 ? -4.356 -4.920 10.019 1.00 98.62 142 PHE A C 1
ATOM 1134 O O . PHE A 1 142 ? -4.593 -5.746 9.138 1.00 98.62 142 PHE A O 1
ATOM 1141 N N . GLU A 1 143 ? -4.805 -5.071 11.268 1.00 98.75 143 GLU A N 1
ATOM 1142 C CA . GLU A 1 143 ? -5.533 -6.271 11.697 1.00 98.75 143 GLU A CA 1
ATOM 1143 C C . GLU A 1 143 ? -6.855 -6.453 10.944 1.00 98.75 143 GLU A C 1
ATOM 1145 O O . GLU A 1 143 ? -7.170 -7.562 10.500 1.00 98.75 143 GLU A O 1
ATOM 1150 N N . VAL A 1 144 ? -7.607 -5.368 10.730 1.00 98.62 144 VAL A N 1
ATOM 1151 C CA . VAL A 1 144 ? -8.856 -5.432 9.962 1.00 98.62 144 VAL A CA 1
ATOM 1152 C C . VAL A 1 144 ? -8.583 -5.793 8.500 1.00 98.62 144 VAL A C 1
ATOM 1154 O O . VAL A 1 144 ? -9.245 -6.676 7.951 1.00 98.62 144 VAL A O 1
ATOM 1157 N N . CYS A 1 145 ? -7.589 -5.177 7.858 1.00 98.56 145 CYS A N 1
ATOM 1158 C CA . CYS A 1 145 ? -7.217 -5.504 6.481 1.00 98.56 145 CYS A CA 1
ATOM 1159 C C . CYS A 1 145 ? -6.709 -6.948 6.350 1.00 98.56 145 CYS A C 1
ATOM 1161 O O . CYS A 1 145 ? -7.086 -7.648 5.408 1.00 98.56 145 CYS A O 1
ATOM 1163 N N . ARG A 1 146 ? -5.930 -7.440 7.319 1.00 98.50 146 ARG A N 1
ATOM 1164 C CA . ARG A 1 146 ? -5.471 -8.834 7.382 1.00 98.50 146 ARG A CA 1
ATOM 1165 C C . ARG A 1 146 ? -6.642 -9.814 7.461 1.00 98.50 146 ARG A C 1
ATOM 1167 O O . ARG A 1 146 ? -6.662 -10.808 6.731 1.00 98.50 146 ARG A O 1
ATOM 1174 N N . GLU A 1 147 ? -7.648 -9.531 8.290 1.00 98.50 147 GLU A N 1
ATOM 1175 C CA . GLU A 1 147 ? -8.871 -10.341 8.342 1.00 98.50 147 GLU A CA 1
ATOM 1176 C C . GLU A 1 147 ? -9.655 -10.265 7.022 1.00 98.50 147 GLU A C 1
ATOM 1178 O O . GLU A 1 147 ? -10.143 -11.286 6.532 1.00 98.50 147 GLU A O 1
ATOM 1183 N N . ALA A 1 148 ? -9.735 -9.090 6.397 1.00 98.25 148 ALA A N 1
ATOM 1184 C CA . ALA A 1 148 ? -10.411 -8.920 5.115 1.00 98.25 148 ALA A CA 1
ATOM 1185 C C . ALA A 1 148 ? -9.749 -9.734 3.988 1.00 98.25 148 ALA A C 1
ATOM 1187 O O . ALA A 1 148 ? -10.452 -10.374 3.205 1.00 98.25 148 ALA A O 1
ATOM 1188 N N . VAL A 1 149 ? -8.413 -9.801 3.942 1.00 97.94 149 VAL A N 1
ATOM 1189 C CA . VAL A 1 149 ? -7.686 -10.687 3.013 1.00 97.94 149 VAL A CA 1
ATOM 1190 C C . VAL A 1 149 ? -7.979 -12.161 3.310 1.00 97.94 149 VAL A C 1
ATOM 1192 O O . VAL A 1 149 ? -8.211 -12.949 2.392 1.00 97.94 149 VAL A O 1
ATOM 1195 N N . ALA A 1 150 ? -8.034 -12.557 4.585 1.00 97.12 150 ALA A N 1
ATOM 1196 C C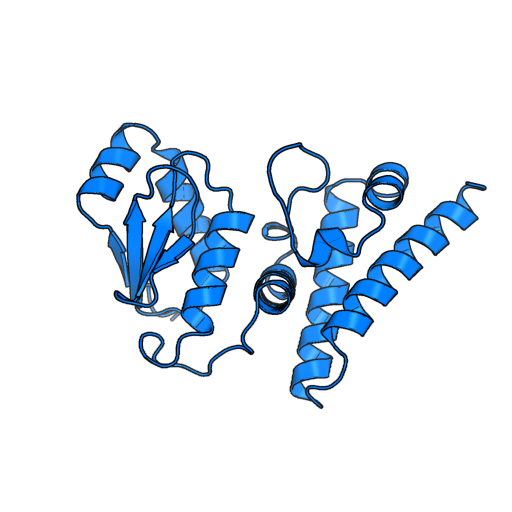A . ALA A 1 150 ? -8.412 -13.922 4.953 1.00 97.12 150 ALA A CA 1
ATOM 1197 C C . ALA A 1 150 ? -9.851 -14.263 4.520 1.00 97.12 150 ALA A C 1
ATOM 1199 O O . ALA A 1 150 ? -10.107 -15.383 4.077 1.00 97.12 150 ALA A O 1
ATOM 1200 N N . ARG A 1 151 ? -10.781 -13.300 4.598 1.00 96.62 151 ARG A N 1
ATOM 1201 C CA . ARG A 1 151 ? -12.153 -13.431 4.081 1.00 96.62 151 ARG A CA 1
ATOM 1202 C C . ARG A 1 151 ? -12.161 -13.592 2.567 1.00 96.62 151 ARG A C 1
ATOM 1204 O O . ARG A 1 151 ? -12.762 -14.548 2.089 1.00 96.62 151 ARG A O 1
ATOM 1211 N N . TYR A 1 152 ? -11.434 -12.743 1.840 1.00 96.62 152 TYR A N 1
ATOM 1212 C CA . TYR A 1 152 ? -11.278 -12.856 0.387 1.00 96.62 152 TYR A CA 1
ATOM 1213 C C . TYR A 1 152 ? -10.820 -14.260 -0.032 1.00 96.62 152 TYR A C 1
ATOM 1215 O O . TYR A 1 152 ? -11.420 -14.866 -0.916 1.00 96.62 152 TYR A O 1
ATOM 1223 N N . ASN A 1 153 ? -9.822 -14.817 0.662 1.00 93.62 153 ASN A N 1
ATOM 1224 C CA . ASN A 1 153 ? -9.297 -16.155 0.376 1.00 93.62 153 ASN A CA 1
ATOM 1225 C C . ASN A 1 153 ? -10.306 -17.293 0.631 1.00 93.62 153 ASN A C 1
ATOM 1227 O O . ASN A 1 153 ? -10.136 -18.377 0.080 1.00 93.62 153 ASN A O 1
ATOM 1231 N N . ARG A 1 154 ? -11.338 -17.072 1.457 1.00 92.81 154 ARG A N 1
ATOM 1232 C CA . ARG A 1 154 ? -12.439 -18.027 1.699 1.00 92.81 154 ARG A CA 1
ATOM 1233 C C . ARG A 1 154 ? -13.619 -17.813 0.746 1.00 92.81 154 ARG A C 1
ATOM 1235 O O . ARG A 1 154 ? -14.367 -18.748 0.488 1.00 92.81 154 ARG A O 1
ATOM 1242 N N . GLY A 1 155 ? -13.791 -16.590 0.250 1.00 90.69 155 GLY A N 1
ATOM 1243 C CA . GLY A 1 155 ? -14.835 -16.198 -0.689 1.00 90.69 155 GLY A CA 1
ATOM 1244 C C . GLY A 1 155 ? -14.719 -14.705 -1.026 1.00 90.69 155 GLY A C 1
ATOM 1245 O O . GLY A 1 155 ? -14.793 -13.878 -0.117 1.00 90.69 155 GLY A O 1
ATOM 1246 N N . PRO A 1 156 ? -14.567 -14.314 -2.304 1.00 83.00 156 PRO A N 1
ATOM 1247 C CA . PRO A 1 156 ? -14.134 -12.967 -2.698 1.00 83.00 156 PRO A CA 1
ATOM 1248 C C . PRO A 1 156 ? -15.214 -11.871 -2.603 1.00 83.00 156 PRO A C 1
ATOM 1250 O O . PRO A 1 156 ? -15.129 -10.851 -3.282 1.00 83.00 156 PRO A O 1
ATOM 1253 N N . CYS A 1 157 ? -16.237 -12.036 -1.767 1.00 86.75 157 CYS A N 1
ATOM 1254 C CA . CYS A 1 157 ? -17.388 -11.139 -1.745 1.00 86.75 157 CYS A CA 1
ATOM 1255 C C . CYS A 1 157 ? -17.331 -10.140 -0.579 1.00 86.75 157 CYS A C 1
ATOM 1257 O O . CYS A 1 157 ? -17.039 -10.512 0.556 1.00 86.75 157 CYS A O 1
ATOM 1259 N N . HIS A 1 158 ? -17.616 -8.865 -0.866 1.00 92.62 158 HIS A N 1
ATOM 1260 C CA . HIS A 1 158 ? -17.785 -7.766 0.102 1.00 92.62 158 HIS A CA 1
ATOM 1261 C C . HIS A 1 158 ? -16.632 -7.512 1.100 1.00 92.62 158 HIS A C 1
ATOM 1263 O O . HIS A 1 158 ? -16.813 -6.742 2.040 1.00 92.62 158 HIS A O 1
ATOM 1269 N N . TYR A 1 159 ? -15.446 -8.102 0.921 1.00 96.69 159 TYR A N 1
ATOM 1270 C CA . TYR A 1 159 ? -14.337 -7.997 1.881 1.00 96.69 159 TYR A CA 1
ATOM 1271 C C . TYR A 1 159 ? -13.814 -6.561 2.062 1.00 96.69 159 TYR A C 1
ATOM 1273 O O . TYR A 1 159 ? -13.485 -6.181 3.183 1.00 96.69 159 TYR A O 1
ATOM 1281 N N . VAL A 1 160 ? -13.793 -5.750 0.994 1.00 96.62 160 VAL A N 1
ATOM 1282 C CA . VAL A 1 160 ? -13.409 -4.325 1.062 1.00 96.62 160 VAL A CA 1
ATOM 1283 C C . VAL A 1 160 ? -14.413 -3.543 1.907 1.00 96.62 160 VAL A C 1
ATOM 1285 O O . VAL A 1 160 ? -14.037 -2.951 2.912 1.00 96.62 160 VAL A O 1
ATOM 1288 N N . SER A 1 161 ? -15.701 -3.611 1.559 1.00 96.75 161 SER A N 1
ATOM 1289 C CA . SER A 1 161 ? -16.762 -2.909 2.295 1.00 96.75 161 SER A CA 1
ATOM 1290 C C . SER A 1 161 ? -16.889 -3.387 3.738 1.00 96.75 161 SER A C 1
ATOM 1292 O O . SER A 1 161 ? -17.206 -2.605 4.629 1.00 96.75 161 SER A O 1
ATOM 1294 N N . TRP A 1 162 ? -16.616 -4.668 3.991 1.00 97.69 162 TRP A N 1
ATOM 1295 C CA . TRP A 1 162 ? -16.529 -5.197 5.345 1.00 97.69 162 TRP A CA 1
ATOM 1296 C C . TRP A 1 162 ? -15.378 -4.552 6.131 1.00 97.69 162 TRP A C 1
ATOM 1298 O O . TRP A 1 162 ? -15.593 -4.161 7.277 1.00 97.69 162 TRP A O 1
ATOM 1308 N N . ALA A 1 163 ? -14.194 -4.399 5.527 1.00 98.25 163 ALA A N 1
ATOM 1309 C CA . ALA A 1 163 ? -13.045 -3.760 6.168 1.00 98.25 163 ALA A CA 1
ATOM 1310 C C . ALA A 1 163 ? -13.324 -2.282 6.481 1.00 98.25 163 ALA A C 1
ATOM 1312 O O . ALA A 1 163 ? -13.163 -1.860 7.623 1.00 98.25 163 ALA A O 1
ATOM 1313 N N . GLU A 1 164 ? -13.816 -1.526 5.492 1.00 98.19 164 GLU A N 1
ATOM 1314 C CA . GLU A 1 164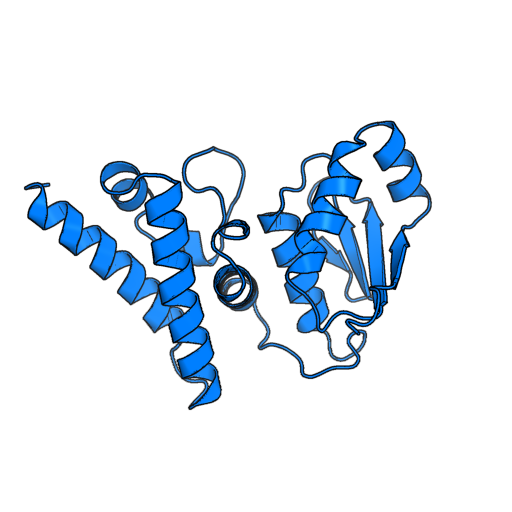 ? -14.218 -0.118 5.635 1.00 98.19 164 GLU A CA 1
ATOM 1315 C C . GLU A 1 164 ? -15.227 0.044 6.788 1.00 98.19 164 GLU A C 1
ATOM 1317 O O . GLU A 1 164 ? -15.035 0.856 7.696 1.00 98.19 164 GLU A O 1
ATOM 1322 N N . LYS A 1 165 ? -16.273 -0.797 6.807 1.00 98.12 165 LYS A N 1
ATOM 1323 C CA . LYS A 1 165 ? -17.282 -0.802 7.871 1.00 98.12 165 LYS A CA 1
ATOM 1324 C C . LYS A 1 165 ? -16.667 -1.107 9.236 1.00 98.12 165 LYS A C 1
ATOM 1326 O O . LYS A 1 165 ? -16.935 -0.384 10.189 1.00 98.12 165 LYS A O 1
ATOM 1331 N N . ARG A 1 166 ? -15.852 -2.159 9.343 1.00 98.56 166 ARG A N 1
ATOM 1332 C CA . ARG A 1 166 ? -15.279 -2.597 10.622 1.00 98.56 166 ARG A CA 1
ATOM 1333 C C . ARG A 1 166 ? -14.313 -1.565 11.210 1.00 98.56 166 ARG A C 1
ATOM 1335 O O . ARG A 1 166 ? -14.318 -1.360 12.420 1.00 98.56 166 ARG A O 1
ATOM 1342 N N . ILE A 1 167 ? -13.519 -0.891 10.379 1.00 98.50 167 ILE A N 1
ATOM 1343 C CA . ILE A 1 167 ? -12.648 0.203 10.832 1.00 98.50 167 ILE A CA 1
ATOM 1344 C C . ILE A 1 167 ? -13.494 1.334 11.437 1.00 98.50 167 ILE A C 1
ATOM 1346 O O . ILE A 1 167 ? -13.221 1.771 12.553 1.00 98.50 167 ILE A O 1
ATOM 1350 N N . ASN A 1 168 ? -14.564 1.752 10.756 1.00 98.44 168 ASN A N 1
ATOM 1351 C CA . ASN A 1 168 ? -15.465 2.789 11.266 1.00 98.44 168 ASN A CA 1
ATOM 1352 C C . ASN A 1 168 ? -16.232 2.351 12.525 1.00 98.44 168 ASN A C 1
ATOM 1354 O O . ASN A 1 168 ? -16.400 3.156 13.436 1.00 98.44 168 ASN A O 1
ATOM 1358 N N . GLU A 1 169 ? -16.649 1.084 12.627 1.00 98.44 169 GLU A N 1
ATOM 1359 C CA . GLU A 1 169 ? -17.256 0.531 13.849 1.00 98.44 169 GLU A CA 1
ATOM 1360 C C . GLU A 1 169 ? -16.295 0.626 15.048 1.00 98.44 169 GLU A C 1
ATOM 1362 O O . GLU A 1 169 ? -16.716 1.015 16.137 1.00 98.44 169 GLU A O 1
ATOM 1367 N N . ASN A 1 170 ? -15.004 0.329 14.854 1.00 98.19 170 ASN A N 1
ATOM 1368 C CA . ASN A 1 170 ? -13.989 0.448 15.906 1.00 98.19 170 ASN A CA 1
ATOM 1369 C C . ASN A 1 170 ? -13.787 1.909 16.347 1.00 98.19 170 ASN A C 1
ATOM 1371 O O . ASN A 1 170 ? -13.697 2.188 17.545 1.00 98.19 170 ASN A O 1
ATOM 1375 N N . ILE A 1 171 ? -13.750 2.840 15.388 1.00 98.00 171 ILE A N 1
ATOM 1376 C CA . ILE A 1 171 ? -13.658 4.284 15.655 1.00 98.00 171 ILE A CA 1
ATOM 1377 C C . ILE A 1 171 ? -14.882 4.754 16.451 1.00 98.00 171 ILE A C 1
ATOM 1379 O O . ILE A 1 171 ? -14.727 5.341 17.522 1.00 98.00 171 ILE A O 1
ATOM 1383 N N . ALA A 1 172 ? -16.089 4.436 15.977 1.00 97.69 172 ALA A N 1
ATOM 1384 C CA . ALA A 1 172 ? -17.345 4.812 16.621 1.00 97.69 172 ALA A CA 1
ATOM 1385 C C . ALA A 1 172 ? -17.482 4.220 18.033 1.00 97.69 172 ALA A C 1
ATOM 1387 O O . ALA A 1 172 ? -17.946 4.903 18.945 1.00 97.69 172 ALA A O 1
ATOM 1388 N N . GLY A 1 173 ? -17.043 2.973 18.235 1.00 97.62 173 GLY A N 1
ATOM 1389 C CA . GLY A 1 173 ? -17.013 2.341 19.554 1.00 97.62 173 GLY A CA 1
ATOM 1390 C C . GLY A 1 173 ? -16.165 3.131 20.551 1.00 97.62 173 GLY A C 1
ATOM 1391 O O . GLY A 1 173 ? -16.647 3.476 21.627 1.00 97.62 173 GLY A O 1
ATOM 1392 N N . ARG A 1 174 ? -14.939 3.513 20.168 1.00 96.69 174 ARG A N 1
ATOM 1393 C CA . ARG A 1 174 ? -14.062 4.307 21.044 1.00 96.69 174 ARG A CA 1
ATOM 1394 C C . ARG A 1 174 ? -14.546 5.739 21.264 1.00 96.69 174 ARG A C 1
ATOM 1396 O O . ARG A 1 174 ? -14.310 6.279 22.342 1.00 96.69 174 ARG A O 1
ATOM 1403 N N . LEU A 1 175 ? -15.182 6.363 20.271 1.00 95.06 175 LEU A N 1
ATOM 1404 C CA . LEU A 1 175 ? -15.809 7.680 20.441 1.00 95.06 175 LEU A CA 1
ATOM 1405 C C . LEU A 1 175 ? -16.888 7.613 21.527 1.00 95.06 175 LEU A C 1
ATOM 1407 O O . LEU A 1 175 ? -16.817 8.349 22.513 1.00 95.06 175 LEU A O 1
ATOM 1411 N N . LYS A 1 176 ? -17.778 6.618 21.428 1.00 94.69 176 LYS A N 1
ATOM 1412 C CA . LYS A 1 176 ? -18.824 6.364 22.422 1.00 94.69 176 LYS A CA 1
ATOM 1413 C C . LYS A 1 176 ? -18.256 6.126 23.824 1.00 94.69 176 LYS A C 1
ATOM 1415 O O . LYS A 1 176 ? -18.769 6.699 24.782 1.00 94.69 176 LYS A O 1
ATOM 1420 N N . ASP A 1 177 ? -17.191 5.334 23.951 1.00 92.31 177 ASP A N 1
ATOM 1421 C CA . ASP A 1 177 ? -16.544 5.054 25.244 1.00 92.31 177 ASP A CA 1
ATOM 1422 C C . ASP A 1 177 ? -15.927 6.308 25.889 1.00 92.31 177 ASP A C 1
ATOM 1424 O O . ASP A 1 177 ? -15.759 6.368 27.107 1.00 92.31 177 ASP A O 1
ATOM 1428 N N . ARG A 1 178 ? -15.610 7.332 25.085 1.00 88.69 178 ARG A N 1
ATOM 1429 C CA . ARG A 1 178 ? -15.113 8.637 25.547 1.00 88.69 178 ARG A CA 1
ATOM 1430 C C . ARG A 1 178 ? -16.213 9.683 25.746 1.00 88.69 178 ARG A C 1
ATOM 1432 O O . ARG A 1 178 ? -15.898 10.794 26.164 1.00 88.69 178 ARG A O 1
ATOM 1439 N N . GLY A 1 179 ? -17.474 9.343 25.471 1.00 79.81 179 GLY A N 1
ATOM 1440 C CA . GLY A 1 179 ? -18.598 10.280 25.528 1.00 79.81 179 GLY A CA 1
ATOM 1441 C C . GLY A 1 179 ? -18.568 11.348 24.430 1.00 79.81 179 GLY A C 1
ATOM 1442 O O . GLY A 1 179 ? -19.065 12.451 24.660 1.00 79.81 179 GLY A O 1
ATOM 1443 N N . LEU A 1 180 ? -17.954 11.034 23.282 1.00 64.75 180 LEU A N 1
ATOM 1444 C CA . LEU A 1 180 ? -17.859 11.885 22.091 1.00 64.75 180 LEU A CA 1
ATOM 1445 C C . LEU A 1 180 ? -18.781 11.390 20.972 1.00 64.75 180 LEU A C 1
ATOM 1447 O O . LEU A 1 180 ? -18.956 10.154 20.849 1.00 64.75 180 LEU A O 1
#

Radius of gyration: 16.92 Å; chains: 1; bounding box: 41×35×46 Å

Organism: Methanocella paludicola (strain DSM 17711 / JCM 13418 / NBRC 101707 / SANAE) (NCBI:txid304371)